Protein AF-0000000074180218 (afdb_homodimer)

Sequence (134 aa):
LRHEFSVDVTCEGCSNAVSRVPNKPGGVEFDIDLPKKKVCINSEHSVDILLETLEKTGKAVSYFGPKLRHEFSVDVTCEGCSNAVSRVPNKPGGVEFDIDLPKKKVCINSEHSVDILLETLEKTGKAVSYFGPK

pLDDT: mean 90.86, std 8.22, range [62.62, 97.75]

Solvent-accessible surface area (backbone atoms only — not comparable to full-atom values): 7399 Å² total; per-residue (Å²): 88,42,38,36,28,41,35,78,31,81,45,69,66,45,48,50,11,61,68,45,31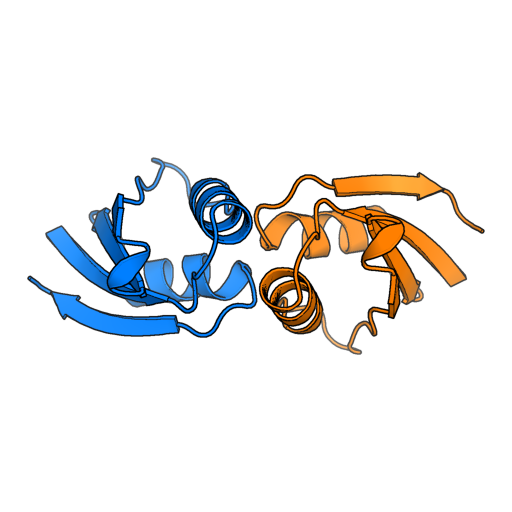,71,63,63,94,88,65,73,61,70,48,72,39,55,96,73,22,32,38,36,32,66,43,87,66,55,67,68,59,52,50,54,42,54,36,30,30,20,39,61,68,44,76,76,47,78,102,88,44,37,39,28,41,36,78,31,80,45,70,66,46,47,51,10,62,68,44,30,70,60,62,94,88,65,72,59,69,48,72,38,56,95,73,20,32,37,36,32,66,45,88,67,54,69,67,58,53,50,52,45,54,38,30,30,19,38,61,69,47,77,76,47,80,102

Secondary structure (DSSP, 8-state):
-EEEEEE---SHHHHHHHHHS---TT---EEEETTTTEEEEE-SS-HHHHHHHHHTTTS-EEEEEE-/-EEEEEE---SHHHHHHHHHS---TT---EEEETTTTEEEEE-SS-HHHHHHHHHTTTS-EEEEEE-

Structure (mmCIF, N/CA/C/O backbone):
data_AF-0000000074180218-model_v1
#
loop_
_entity.id
_entity.type
_entity.pdbx_description
1 polymer 'Copper transport protein ATOX1'
#
loop_
_atom_site.group_PDB
_atom_site.id
_atom_site.type_symbol
_atom_site.label_atom_id
_atom_site.label_alt_id
_atom_site.label_comp_id
_atom_site.label_asym_id
_atom_site.label_entity_id
_atom_site.label_seq_id
_atom_site.pdbx_PDB_ins_code
_atom_site.Cartn_x
_atom_site.Cartn_y
_atom_site.Cartn_z
_atom_site.occupancy
_atom_site.B_iso_or_equiv
_atom_site.auth_seq_id
_atom_site.auth_comp_id
_atom_site.auth_asym_id
_atom_site.auth_atom_id
_atom_site.pdbx_PDB_model_num
ATOM 1 N N . LEU A 1 1 ? -6.086 -22.156 -5.18 1 87.62 1 LEU A N 1
ATOM 2 C CA . LEU A 1 1 ? -5.617 -21.828 -6.523 1 87.62 1 LEU A CA 1
ATOM 3 C C . LEU A 1 1 ? -4.457 -20.844 -6.473 1 87.62 1 LEU A C 1
ATOM 5 O O . LEU A 1 1 ? -4.477 -19.891 -5.68 1 87.62 1 LEU A O 1
ATOM 9 N N . ARG A 1 2 ? -3.523 -21.141 -7.305 1 92.56 2 ARG A N 1
ATOM 10 C CA . ARG A 1 2 ? -2.318 -20.328 -7.328 1 92.56 2 ARG A CA 1
ATOM 11 C C . ARG A 1 2 ? -2.438 -19.203 -8.359 1 92.56 2 ARG A C 1
ATOM 13 O O . ARG A 1 2 ? -2.787 -19.453 -9.516 1 92.56 2 ARG A O 1
ATOM 20 N N . HIS A 1 3 ? -2.176 -18 -7.934 1 95.19 3 HIS A N 1
ATOM 21 C CA . HIS A 1 3 ? -2.193 -16.812 -8.781 1 95.19 3 HIS A CA 1
ATOM 22 C C . HIS A 1 3 ? -0.845 -16.094 -8.758 1 95.19 3 HIS A C 1
ATOM 24 O O . HIS A 1 3 ? -0.192 -16.031 -7.715 1 95.19 3 HIS A O 1
ATOM 30 N N . GLU A 1 4 ? -0.479 -15.594 -9.953 1 96.69 4 GLU A N 1
ATOM 31 C CA . GLU A 1 4 ? 0.766 -14.836 -10.031 1 96.69 4 GLU A CA 1
ATOM 32 C C . GLU A 1 4 ? 0.52 -13.422 -10.547 1 96.69 4 GLU A C 1
ATOM 34 O O . GLU A 1 4 ? -0.254 -13.227 -11.492 1 96.69 4 GLU A O 1
ATOM 39 N N . PHE A 1 5 ? 1.223 -12.523 -9.883 1 97.69 5 PHE A N 1
ATOM 40 C CA . PHE A 1 5 ? 1.109 -11.109 -10.234 1 97.69 5 PHE A CA 1
ATOM 41 C C . PHE A 1 5 ? 2.488 -10.492 -10.438 1 97.69 5 PHE A C 1
ATOM 43 O O . PHE A 1 5 ? 3.447 -10.867 -9.758 1 97.69 5 PHE A O 1
ATOM 50 N N . SER A 1 6 ? 2.566 -9.555 -11.383 1 97.75 6 SER A N 1
ATOM 51 C CA . SER A 1 6 ? 3.676 -8.609 -11.422 1 97.75 6 SER A CA 1
ATOM 52 C C . SER A 1 6 ? 3.426 -7.426 -10.492 1 97.75 6 SER A C 1
ATOM 54 O O . SER A 1 6 ? 2.369 -6.797 -10.555 1 97.75 6 SER A O 1
ATOM 56 N N . VAL A 1 7 ? 4.316 -7.199 -9.57 1 96.25 7 VAL A N 1
ATOM 57 C CA . VAL A 1 7 ? 4.273 -6.059 -8.664 1 96.25 7 VAL A CA 1
ATOM 58 C C . VAL A 1 7 ? 5.629 -5.359 -8.641 1 96.25 7 VAL A C 1
ATOM 60 O O . VAL A 1 7 ? 6.672 -6.012 -8.602 1 96.25 7 VAL A O 1
ATOM 63 N N . ASP A 1 8 ? 5.641 -3.998 -8.758 1 94.38 8 ASP A N 1
ATOM 64 C CA . ASP A 1 8 ? 6.891 -3.246 -8.781 1 94.38 8 ASP A CA 1
ATOM 65 C C . ASP A 1 8 ? 7.512 -3.17 -7.387 1 94.38 8 ASP A C 1
ATOM 67 O O . ASP A 1 8 ? 7.578 -2.096 -6.789 1 94.38 8 ASP A O 1
ATOM 71 N N . VAL A 1 9 ? 7.988 -4.32 -7.008 1 93.62 9 VAL A N 1
ATOM 72 C CA . VAL A 1 9 ? 8.711 -4.453 -5.75 1 93.62 9 VAL A CA 1
ATOM 73 C C . VAL A 1 9 ? 10.195 -4.676 -6.027 1 93.62 9 VAL A C 1
ATOM 75 O O . VAL A 1 9 ? 10.57 -5.582 -6.777 1 93.62 9 VAL A O 1
ATOM 78 N N . THR A 1 10 ? 10.977 -3.713 -5.602 1 90.81 10 THR A N 1
ATOM 79 C CA . THR A 1 10 ? 12.391 -3.836 -5.934 1 90.81 10 THR A CA 1
ATOM 80 C C . THR A 1 10 ? 13.25 -3.787 -4.676 1 90.81 10 THR A C 1
ATOM 82 O O . THR A 1 10 ? 14.469 -3.916 -4.746 1 90.81 10 THR A O 1
ATOM 85 N N . CYS A 1 11 ? 12.734 -3.652 -3.582 1 92.5 11 CYS A N 1
ATOM 86 C CA . CYS A 1 11 ? 13.492 -3.623 -2.338 1 92.5 11 CYS A CA 1
ATOM 87 C C . CYS A 1 11 ? 12.727 -4.312 -1.214 1 92.5 11 CYS A C 1
ATOM 89 O O . CYS A 1 11 ? 11.547 -4.629 -1.364 1 92.5 11 CYS A O 1
ATOM 91 N N . GLU A 1 12 ? 13.492 -4.535 -0.13 1 91.56 12 GLU A N 1
ATOM 92 C CA . GLU A 1 12 ? 12.898 -5.258 0.993 1 91.56 12 GLU A CA 1
ATOM 93 C C . GLU A 1 12 ? 11.781 -4.453 1.644 1 91.5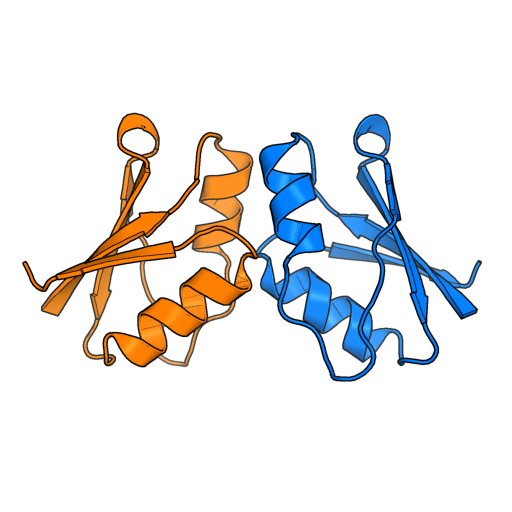6 12 GLU A C 1
ATOM 95 O O . GLU A 1 12 ? 10.797 -5.02 2.121 1 91.56 12 GLU A O 1
ATOM 100 N N . GLY A 1 13 ? 11.945 -3.201 1.606 1 91.12 13 GLY A N 1
ATOM 101 C CA . GLY A 1 13 ? 10.891 -2.355 2.145 1 91.12 13 GLY A CA 1
ATOM 102 C C . GLY A 1 13 ? 9.57 -2.521 1.423 1 91.12 13 GLY A C 1
ATOM 103 O O . GLY A 1 13 ? 8.523 -2.662 2.061 1 91.12 13 GLY A O 1
ATOM 104 N N . CYS A 1 14 ? 9.648 -2.51 0.213 1 92.75 14 CYS A N 1
ATOM 105 C CA . CYS A 1 14 ? 8.453 -2.691 -0.6 1 92.75 14 CYS A CA 1
ATOM 106 C C . CYS A 1 14 ? 7.871 -4.086 -0.406 1 92.75 14 CYS A C 1
ATOM 108 O O . CYS A 1 14 ? 6.652 -4.25 -0.338 1 92.75 14 CYS A O 1
ATOM 110 N N . SER A 1 15 ? 8.766 -5.086 -0.354 1 93.25 15 SER A N 1
ATOM 111 C CA . SER A 1 15 ? 8.297 -6.449 -0.145 1 93.25 15 SER A CA 1
ATOM 112 C C . SER A 1 15 ? 7.578 -6.59 1.194 1 93.25 15 SER A C 1
ATOM 114 O O . SER A 1 15 ? 6.523 -7.223 1.278 1 93.25 15 SER A O 1
ATOM 116 N N . ASN A 1 16 ? 8.117 -6.027 2.219 1 93 16 ASN A N 1
ATOM 117 C CA . ASN A 1 16 ? 7.477 -6.047 3.531 1 93 16 ASN A CA 1
ATOM 118 C C . ASN A 1 16 ? 6.121 -5.344 3.508 1 93 16 ASN A C 1
ATOM 120 O O . ASN A 1 16 ? 5.164 -5.812 4.133 1 93 16 ASN A O 1
ATOM 124 N N . ALA A 1 17 ? 6.082 -4.285 2.785 1 92.69 17 ALA A N 1
ATOM 125 C CA . ALA A 1 17 ? 4.82 -3.562 2.656 1 92.69 17 ALA A CA 1
ATOM 126 C C . ALA A 1 17 ? 3.738 -4.453 2.049 1 92.69 17 ALA A C 1
ATOM 128 O O . ALA A 1 17 ? 2.627 -4.539 2.578 1 92.69 17 ALA A O 1
ATOM 129 N N . VAL A 1 18 ? 4.066 -5.129 1.012 1 93.69 18 VAL A N 1
ATOM 130 C CA . VAL A 1 18 ? 3.115 -6.02 0.354 1 93.69 18 VAL A CA 1
ATOM 131 C C . VAL A 1 18 ? 2.643 -7.086 1.339 1 93.69 18 VAL A C 1
ATOM 133 O O . VAL A 1 18 ? 1.447 -7.375 1.425 1 93.69 18 VAL A O 1
ATOM 136 N N . SER A 1 19 ? 3.508 -7.602 2.107 1 93.12 19 SER A N 1
ATOM 137 C CA . SER A 1 19 ? 3.172 -8.68 3.039 1 93.12 19 SER A CA 1
ATOM 138 C C . SER A 1 19 ? 2.27 -8.172 4.16 1 93.12 19 SER A C 1
ATOM 140 O O . SER A 1 19 ? 1.645 -8.969 4.863 1 93.12 19 SER A O 1
ATOM 142 N N . ARG A 1 20 ? 2.158 -6.914 4.277 1 92.38 20 ARG A N 1
ATOM 143 C CA . ARG A 1 20 ? 1.412 -6.344 5.398 1 92.38 20 ARG A CA 1
ATOM 144 C C . ARG A 1 20 ? 0.131 -5.672 4.914 1 92.38 20 ARG A C 1
ATOM 146 O O . ARG A 1 20 ? -0.65 -5.164 5.723 1 92.38 20 ARG A O 1
ATOM 153 N N . VAL A 1 21 ? -0.055 -5.641 3.648 1 91.81 21 VAL A N 1
ATOM 154 C CA . VAL A 1 21 ? -1.285 -5.031 3.158 1 91.81 21 VAL A CA 1
ATOM 155 C C . VAL A 1 21 ? -2.49 -5.664 3.85 1 91.81 21 VAL A C 1
ATOM 157 O O . VAL A 1 21 ? -2.566 -6.887 3.979 1 91.81 21 VAL A O 1
ATOM 160 N N . PRO A 1 22 ? -3.383 -4.73 4.34 1 84.69 22 PRO A N 1
ATOM 161 C CA . PRO A 1 22 ? -4.586 -5.285 4.965 1 84.69 22 PRO A CA 1
ATOM 162 C C . PRO A 1 22 ? -5.398 -6.152 4.008 1 84.69 22 PRO A C 1
ATOM 164 O O . PRO A 1 22 ? -5.672 -5.746 2.875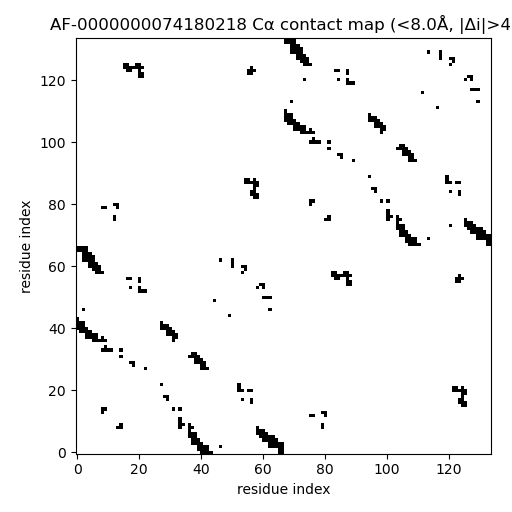 1 84.69 22 PRO A O 1
ATOM 167 N N . ASN A 1 23 ? -5.504 -7.191 4.312 1 73.69 23 ASN A N 1
ATOM 168 C CA . ASN A 1 23 ? -6.273 -8.102 3.473 1 73.69 23 ASN A CA 1
ATOM 169 C C . ASN A 1 23 ? -7.438 -8.719 4.238 1 73.69 23 ASN A C 1
ATOM 171 O O . ASN A 1 23 ? -7.609 -8.461 5.43 1 73.69 23 ASN A O 1
ATOM 175 N N . LYS A 1 24 ? -8.367 -9.3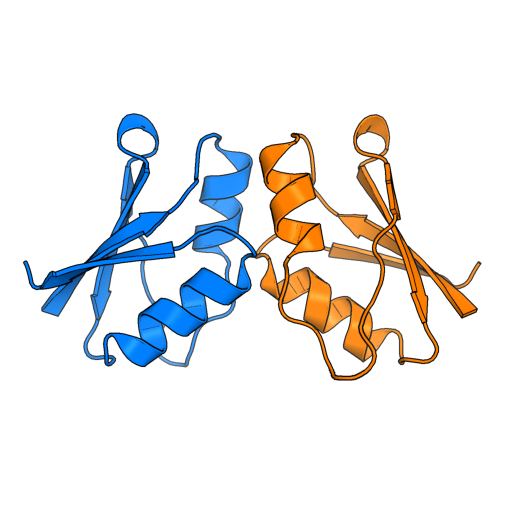12 3.416 1 66.31 24 LYS A N 1
ATOM 176 C CA . LYS A 1 24 ? -9.641 -9.852 3.885 1 66.31 24 LYS A CA 1
ATOM 177 C C . LYS A 1 24 ? -9.414 -10.984 4.883 1 66.31 24 LYS A C 1
ATOM 179 O O . LYS A 1 24 ? -8.312 -11.531 4.98 1 66.31 24 LYS A O 1
ATOM 184 N N . PRO A 1 25 ? -10.656 -11.109 5.488 1 62.97 25 PRO A N 1
ATOM 185 C CA . PRO A 1 25 ? -10.641 -12.234 6.43 1 62.97 25 PRO A CA 1
ATOM 186 C C . PRO A 1 25 ? -10.188 -13.539 5.785 1 62.97 25 PRO A C 1
ATOM 188 O O . PRO A 1 25 ? -10.609 -13.867 4.672 1 62.97 25 PRO A O 1
ATOM 191 N N . GLY A 1 26 ? -9.375 -14.398 6.539 1 65 26 GLY A N 1
ATOM 192 C CA . GLY A 1 26 ? -8.781 -15.664 6.152 1 65 26 GLY A CA 1
ATOM 193 C C . GLY A 1 26 ? -7.32 -15.555 5.766 1 65 26 GLY A C 1
ATOM 194 O O . GLY A 1 26 ? -6.613 -16.562 5.684 1 65 26 GLY A O 1
ATOM 195 N N . GLY A 1 27 ? -6.887 -14.328 5.543 1 72.19 27 GLY A N 1
ATOM 196 C CA . GLY A 1 27 ? -5.469 -14.062 5.348 1 72.19 27 GLY A CA 1
ATOM 197 C C . GLY A 1 27 ? -4.961 -14.5 3.986 1 72.19 27 GLY A C 1
ATOM 198 O O . GLY A 1 27 ? -5.586 -15.328 3.322 1 72.19 27 GLY A O 1
ATOM 199 N N . VAL A 1 28 ? -4.215 -13.766 3.383 1 84.06 28 VAL A N 1
ATOM 200 C CA . VAL A 1 28 ? -3.531 -14.094 2.137 1 84.06 28 VAL A CA 1
ATOM 201 C C . VAL A 1 28 ? -2.02 -14.078 2.354 1 84.06 28 VAL A C 1
ATOM 203 O O . VAL A 1 28 ? -1.485 -13.148 2.963 1 84.06 28 VAL A O 1
ATOM 206 N N . GLU A 1 29 ? -1.447 -15.266 2.096 1 90.38 29 GLU A N 1
ATOM 207 C CA . GLU A 1 29 ? 0.011 -15.32 2.117 1 90.38 29 GLU A CA 1
ATOM 208 C C . GLU A 1 29 ? 0.598 -14.883 0.776 1 90.38 29 GLU A C 1
ATOM 210 O O . GLU A 1 29 ? 0.111 -15.289 -0.281 1 90.38 29 GLU A O 1
ATOM 215 N N . PHE A 1 30 ? 1.542 -14.039 0.913 1 94.81 30 PHE A N 1
ATOM 216 C CA . PHE A 1 30 ? 2.23 -13.547 -0.275 1 94.81 30 PHE A CA 1
ATOM 217 C C . PHE A 1 30 ? 3.621 -14.164 -0.389 1 94.81 30 PHE A C 1
ATOM 219 O O . PHE A 1 30 ? 4.43 -14.062 0.535 1 94.81 30 PHE A O 1
ATOM 226 N N . ASP A 1 31 ? 3.895 -14.867 -1.424 1 96 31 ASP A N 1
ATOM 227 C CA . ASP A 1 31 ? 5.238 -15.32 -1.774 1 96 31 ASP A CA 1
ATOM 228 C C . ASP A 1 31 ? 5.883 -14.383 -2.795 1 96 31 ASP A C 1
ATOM 230 O O . ASP A 1 31 ? 5.461 -14.336 -3.953 1 96 31 ASP A O 1
ATOM 234 N N . ILE A 1 32 ? 6.906 -13.719 -2.367 1 96.81 32 ILE A N 1
ATOM 235 C CA . ILE A 1 32 ? 7.426 -12.625 -3.18 1 96.81 32 ILE A CA 1
ATOM 236 C C . ILE A 1 32 ? 8.789 -13.008 -3.748 1 96.81 32 ILE A C 1
ATOM 238 O O . ILE A 1 32 ? 9.672 -13.469 -3.016 1 96.81 32 ILE A O 1
ATOM 242 N N . ASP A 1 33 ? 8.977 -12.852 -5.012 1 96.75 33 ASP A N 1
ATOM 243 C CA . ASP A 1 33 ? 10.25 -12.953 -5.719 1 96.75 33 ASP A CA 1
ATOM 244 C C . ASP A 1 33 ? 10.75 -11.578 -6.148 1 96.75 33 ASP A C 1
ATOM 246 O O . ASP A 1 33 ? 10.375 -11.078 -7.211 1 96.75 33 ASP A O 1
ATOM 250 N N . LEU A 1 34 ? 11.586 -11 -5.328 1 95.75 34 LEU A N 1
ATOM 251 C CA . LEU A 1 34 ? 12.016 -9.617 -5.516 1 95.75 34 LEU A CA 1
ATOM 252 C C . LEU A 1 34 ? 12.734 -9.453 -6.852 1 95.75 34 LEU A C 1
ATOM 254 O O . LEU A 1 34 ? 12.391 -8.57 -7.641 1 95.75 34 LEU A O 1
ATOM 258 N N . PRO A 1 35 ? 13.711 -10.375 -7.23 1 95.69 35 PRO A N 1
ATOM 259 C CA . PRO A 1 35 ? 14.422 -10.211 -8.5 1 95.69 35 PRO A CA 1
ATOM 260 C C . PRO A 1 35 ? 13.492 -10.258 -9.711 1 95.69 35 PRO A C 1
ATOM 262 O O . PRO A 1 35 ? 13.734 -9.578 -10.711 1 95.69 35 PRO A O 1
ATOM 265 N N . LYS A 1 36 ? 12.414 -10.969 -9.594 1 96.19 36 LYS A N 1
ATOM 266 C CA . LYS A 1 36 ? 11.5 -11.141 -10.719 1 96.19 36 LYS A CA 1
ATOM 267 C C . LYS A 1 36 ? 10.305 -10.203 -10.617 1 96.19 36 LYS A C 1
ATOM 269 O O . LYS A 1 36 ? 9.453 -10.172 -11.5 1 96.19 36 LYS A O 1
ATOM 274 N N . LYS A 1 37 ? 10.211 -9.5 -9.539 1 96.56 37 LYS A N 1
ATOM 275 C CA . LYS A 1 37 ? 9.094 -8.602 -9.266 1 96.56 37 LYS A CA 1
ATOM 276 C C . LYS A 1 37 ? 7.758 -9.336 -9.336 1 96.56 37 LYS A C 1
ATOM 278 O O . LYS A 1 37 ? 6.809 -8.852 -9.953 1 96.56 37 LYS A O 1
ATOM 283 N N . LYS A 1 38 ? 7.801 -10.523 -8.727 1 96.62 38 LYS A N 1
ATOM 284 C CA . LYS A 1 38 ? 6.633 -11.398 -8.766 1 96.62 38 LYS A CA 1
ATOM 285 C C . LYS A 1 38 ? 6.094 -11.664 -7.367 1 96.62 38 LYS A C 1
ATOM 287 O O . LYS A 1 38 ? 6.867 -11.883 -6.43 1 96.62 38 LYS A O 1
ATOM 292 N N . VAL A 1 39 ? 4.727 -11.695 -7.305 1 96.69 39 VAL A N 1
ATOM 293 C CA . VAL A 1 39 ? 4.023 -12.109 -6.094 1 96.69 39 VAL A CA 1
ATOM 294 C C . VAL A 1 39 ? 3.1 -13.289 -6.406 1 96.69 39 VAL A C 1
ATOM 296 O O . VAL A 1 39 ? 2.26 -13.203 -7.305 1 96.69 39 VAL A O 1
ATOM 299 N N . CYS A 1 40 ? 3.289 -14.367 -5.707 1 96.38 40 CYS A N 1
ATOM 300 C CA . CYS A 1 40 ? 2.432 -15.539 -5.82 1 96.38 40 CYS A CA 1
ATOM 301 C C . CYS A 1 40 ? 1.492 -15.648 -4.625 1 96.38 40 CYS A C 1
ATOM 303 O O . CYS A 1 40 ? 1.914 -15.477 -3.482 1 96.38 40 CYS A O 1
ATOM 305 N N . ILE A 1 41 ? 0.232 -15.945 -4.988 1 94.62 41 ILE A N 1
ATOM 306 C CA . ILE A 1 41 ? -0.78 -16.047 -3.941 1 94.62 41 ILE A CA 1
ATOM 307 C C . ILE A 1 41 ? -1.562 -17.344 -4.109 1 94.62 41 ILE A C 1
ATOM 309 O O . ILE A 1 41 ? -2.066 -17.641 -5.195 1 94.62 41 ILE A O 1
ATOM 313 N N . ASN A 1 42 ? -1.54 -18.125 -3.053 1 93.25 42 ASN A N 1
ATOM 314 C CA . ASN A 1 42 ? -2.477 -19.234 -2.965 1 93.25 42 ASN A CA 1
ATOM 315 C C . ASN A 1 42 ? -3.756 -18.844 -2.232 1 93.25 42 ASN A C 1
ATOM 317 O O . ASN A 1 42 ? -3.725 -18.547 -1.035 1 93.25 42 ASN A O 1
ATOM 321 N N . SER A 1 43 ? -4.895 -18.734 -3.016 1 90.81 43 SER A N 1
ATOM 322 C CA . SER A 1 43 ? -6.117 -18.188 -2.441 1 90.81 43 SER A CA 1
ATOM 323 C C . SER A 1 43 ? -7.348 -18.641 -3.227 1 90.81 43 SER A C 1
ATOM 325 O O . SER A 1 43 ? -7.27 -18.859 -4.438 1 90.81 43 SER A O 1
ATOM 327 N N . GLU A 1 44 ? -8.445 -18.781 -2.504 1 89.94 44 GLU A N 1
ATOM 328 C CA . GLU A 1 44 ? -9.719 -19.078 -3.143 1 89.94 44 GLU A CA 1
ATOM 329 C C . GLU A 1 44 ? -10.445 -17.797 -3.559 1 89.94 44 GLU A C 1
ATOM 331 O O . GLU A 1 44 ? -11.492 -17.859 -4.203 1 89.94 44 GLU A O 1
ATOM 336 N N . HIS A 1 45 ? -9.867 -16.703 -3.178 1 91.31 45 HIS A N 1
ATOM 337 C CA . HIS A 1 45 ? -10.469 -15.438 -3.576 1 91.31 45 HIS A CA 1
ATOM 338 C C . HIS A 1 45 ? -10.391 -15.234 -5.086 1 91.31 45 HIS A C 1
ATOM 340 O O . HIS A 1 45 ? -9.508 -15.789 -5.742 1 91.31 45 HIS A O 1
ATOM 346 N N . SER A 1 46 ? -11.281 -14.414 -5.582 1 91.94 46 SER A N 1
ATOM 347 C CA . SER A 1 46 ? -11.227 -14.086 -7 1 91.94 46 SER A CA 1
ATOM 348 C C . SER A 1 46 ? -9.984 -13.266 -7.332 1 91.94 46 SER A C 1
ATOM 350 O O . SER A 1 46 ? -9.43 -12.594 -6.461 1 91.94 46 SER A O 1
ATOM 352 N N . VAL A 1 47 ? -9.609 -13.203 -8.523 1 93.62 47 VAL A N 1
ATOM 353 C CA . VAL A 1 47 ? -8.477 -12.43 -9.023 1 93.62 47 VAL A CA 1
ATOM 354 C C . VAL A 1 47 ? -8.719 -10.938 -8.766 1 93.62 47 VAL A C 1
ATOM 356 O O . VAL A 1 47 ? -7.797 -10.211 -8.406 1 93.62 47 VAL A O 1
ATOM 359 N N . ASP A 1 48 ? -10 -10.531 -8.945 1 93.94 48 ASP A N 1
ATOM 360 C CA . ASP A 1 48 ? -10.336 -9.125 -8.734 1 93.94 48 ASP A CA 1
ATOM 361 C C . ASP A 1 48 ? -10.031 -8.703 -7.297 1 93.94 48 ASP A C 1
ATOM 363 O O . ASP A 1 48 ? -9.484 -7.617 -7.07 1 93.94 48 ASP A O 1
ATOM 367 N N . ILE A 1 49 ? -10.367 -9.539 -6.371 1 92.88 49 ILE A N 1
ATOM 368 C CA . ILE A 1 49 ? -10.125 -9.234 -4.965 1 92.88 49 ILE A CA 1
ATOM 369 C C . ILE A 1 49 ? -8.617 -9.172 -4.703 1 92.88 49 ILE A C 1
ATOM 371 O O . ILE A 1 49 ? -8.141 -8.281 -3.988 1 92.88 49 ILE A O 1
ATOM 375 N N . LEU A 1 50 ? -7.863 -10.055 -5.305 1 94.12 50 LEU A N 1
ATOM 376 C CA . LEU A 1 50 ? -6.422 -10.094 -5.094 1 94.12 50 LEU A CA 1
ATOM 377 C C . LEU A 1 50 ? -5.75 -8.875 -5.723 1 94.12 50 LEU A C 1
ATOM 379 O O . LEU A 1 50 ? -4.836 -8.289 -5.137 1 94.12 50 LEU A O 1
ATOM 383 N N . LEU A 1 51 ? -6.254 -8.477 -6.914 1 94.88 51 LEU A N 1
ATOM 384 C CA . LEU A 1 51 ? -5.73 -7.281 -7.566 1 94.88 51 LEU A CA 1
ATOM 385 C C . LEU A 1 51 ? -6.004 -6.043 -6.723 1 94.88 51 LEU A C 1
ATOM 387 O O . LEU A 1 51 ? -5.109 -5.219 -6.516 1 94.88 51 LEU A O 1
ATOM 391 N N . GLU A 1 52 ? -7.188 -5.965 -6.23 1 92.44 52 GLU A N 1
ATOM 392 C CA . GLU A 1 52 ? -7.543 -4.824 -5.395 1 92.44 52 GLU A CA 1
ATOM 393 C C . GLU A 1 52 ? -6.664 -4.754 -4.152 1 92.44 52 GLU A C 1
ATOM 395 O O . GLU A 1 52 ? -6.223 -3.67 -3.756 1 92.44 52 GLU A O 1
ATOM 400 N N . THR A 1 53 ? -6.422 -5.918 -3.57 1 93.19 53 THR A N 1
ATOM 401 C CA . THR A 1 53 ? -5.59 -6.004 -2.375 1 93.19 53 THR A CA 1
ATOM 402 C C . THR A 1 53 ? -4.188 -5.477 -2.656 1 93.19 53 THR A C 1
ATOM 404 O O . THR A 1 53 ? -3.67 -4.641 -1.91 1 93.19 53 THR A O 1
ATOM 407 N N . LEU A 1 54 ? -3.645 -5.871 -3.756 1 94.88 54 LEU A N 1
ATOM 408 C CA . LEU A 1 54 ? -2.277 -5.484 -4.086 1 94.88 54 LEU A CA 1
ATOM 409 C C . LEU A 1 54 ? -2.215 -4.023 -4.516 1 94.8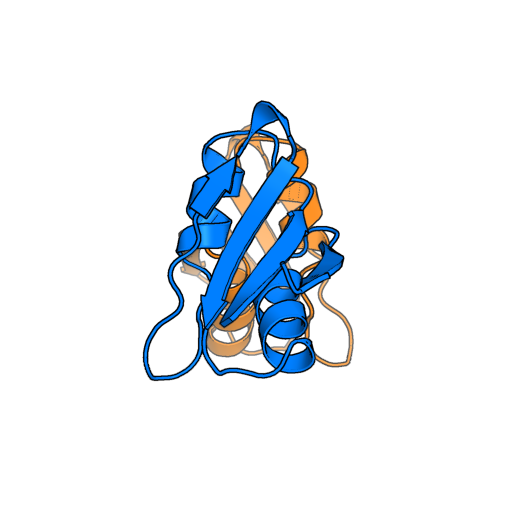8 54 LEU A C 1
ATOM 411 O O . LEU A 1 54 ? -1.232 -3.33 -4.238 1 94.88 54 LEU A O 1
ATOM 415 N N . GLU A 1 55 ? -3.268 -3.574 -5.121 1 93.94 55 GLU A N 1
ATOM 416 C CA . GLU A 1 55 ? -3.287 -2.193 -5.594 1 93.94 55 GLU A CA 1
ATOM 417 C C . GLU A 1 55 ? -3.346 -1.211 -4.426 1 93.94 55 GLU A C 1
ATOM 419 O O . GLU A 1 55 ? -2.951 -0.05 -4.566 1 93.94 55 GLU A O 1
ATOM 424 N N . LYS A 1 56 ? -3.816 -1.691 -3.297 1 92.25 56 LYS A N 1
ATOM 425 C CA . LYS A 1 56 ? -3.834 -0.835 -2.115 1 92.25 56 LYS A CA 1
ATOM 426 C C . LYS A 1 56 ? -2.432 -0.335 -1.778 1 92.25 56 LYS A C 1
ATOM 428 O O . LYS A 1 56 ? -2.27 0.773 -1.263 1 92.25 56 LYS A O 1
ATOM 433 N N . THR A 1 57 ? -1.423 -1.056 -2.15 1 93 57 THR A N 1
ATOM 434 C CA . THR A 1 57 ? -0.051 -0.7 -1.807 1 93 57 THR A CA 1
ATOM 435 C C . THR A 1 57 ? 0.394 0.543 -2.572 1 93 57 THR A C 1
ATOM 437 O O . THR A 1 57 ? 1.414 1.15 -2.242 1 93 57 THR A O 1
ATOM 440 N N . GLY A 1 58 ? -0.35 0.886 -3.611 1 93.56 58 GLY A N 1
ATOM 441 C CA . GLY A 1 58 ? 0.049 2.008 -4.445 1 93.56 58 GLY A CA 1
ATOM 442 C C . GLY A 1 58 ? 1.027 1.621 -5.539 1 93.56 58 GLY A C 1
ATOM 443 O O . GLY A 1 58 ? 1.414 2.457 -6.359 1 93.56 58 GLY A O 1
ATOM 444 N N . LYS A 1 59 ? 1.406 0.376 -5.594 1 94.31 59 LYS A N 1
ATOM 445 C CA . LYS A 1 59 ? 2.324 -0.102 -6.625 1 94.31 59 LYS A CA 1
ATOM 446 C C . LYS A 1 59 ? 1.564 -0.575 -7.859 1 94.31 59 LYS A C 1
ATOM 448 O O . LYS A 1 59 ? 0.397 -0.96 -7.77 1 94.31 59 LYS A O 1
ATOM 453 N N . ALA A 1 60 ? 2.285 -0.488 -8.992 1 94.38 60 ALA A N 1
ATOM 454 C CA . ALA A 1 60 ? 1.7 -1.066 -10.195 1 94.38 60 ALA A CA 1
ATOM 455 C C . ALA A 1 60 ? 1.569 -2.582 -10.07 1 94.38 60 ALA A C 1
ATOM 457 O O . ALA A 1 60 ? 2.498 -3.256 -9.617 1 94.38 60 ALA A O 1
ATOM 458 N N . VAL A 1 61 ? 0.375 -3.025 -10.469 1 96.62 61 VAL A N 1
ATOM 459 C CA . VAL A 1 61 ? 0.094 -4.453 -10.359 1 96.62 61 VAL A CA 1
ATOM 460 C C . VAL A 1 61 ? -0.515 -4.961 -11.664 1 96.62 61 VAL A C 1
ATOM 462 O O . VAL A 1 61 ? -1.345 -4.285 -12.273 1 96.62 61 VAL A O 1
ATOM 465 N N . SER A 1 62 ? -0.057 -6.078 -12.094 1 97.12 62 SER A N 1
ATOM 466 C CA . SER A 1 62 ? -0.702 -6.781 -13.195 1 97.12 62 SER A CA 1
ATOM 467 C C . SER A 1 62 ? -0.785 -8.281 -12.922 1 97.12 62 SER A C 1
ATOM 469 O O . SER A 1 62 ? 0.011 -8.82 -12.156 1 97.12 62 SER A O 1
ATOM 471 N N . TYR A 1 63 ? -1.822 -8.922 -13.516 1 97.5 63 TYR A N 1
ATOM 472 C CA . TYR A 1 63 ? -2.086 -10.336 -13.297 1 97.5 63 TYR A CA 1
ATOM 473 C C . TYR A 1 63 ? -1.504 -11.18 -14.422 1 97.5 63 TYR A C 1
ATOM 475 O O . TYR A 1 63 ? -1.775 -10.93 -15.594 1 97.5 63 TYR A O 1
ATOM 483 N N . PHE A 1 64 ? -0.606 -12.109 -14.078 1 95 64 PHE A N 1
ATOM 484 C CA . PHE A 1 64 ? -0.019 -13.008 -15.07 1 95 64 PHE A CA 1
ATOM 485 C C . PHE A 1 64 ? -1.002 -14.102 -15.453 1 95 64 PHE A C 1
ATOM 487 O O . PHE A 1 64 ? -0.97 -14.602 -16.578 1 95 64 PHE A O 1
ATOM 494 N N . GLY A 1 65 ? -2 -14.438 -14.617 1 83.25 65 GLY A N 1
ATOM 495 C CA . GLY A 1 65 ? -2.9 -15.562 -14.852 1 83.25 65 GLY A CA 1
ATOM 496 C C . GLY A 1 65 ? -2.73 -16.688 -13.844 1 83.25 65 GLY A C 1
ATOM 497 O O . GLY A 1 65 ? -1.86 -16.609 -12.969 1 83.25 65 GLY A O 1
ATOM 498 N N . PRO A 1 66 ? -3.791 -17.609 -13.859 1 75.69 66 PRO A N 1
ATOM 499 C CA . PRO A 1 66 ? -3.703 -18.766 -12.969 1 75.69 66 PRO A CA 1
ATOM 500 C C . PRO A 1 66 ? -2.549 -19.703 -13.336 1 75.69 66 PRO A C 1
ATOM 502 O O . PRO A 1 66 ? -2.156 -19.781 -14.5 1 75.69 66 PRO A O 1
ATOM 505 N N . LYS A 1 67 ? -1.822 -20.047 -12.375 1 68.38 67 LYS A N 1
ATOM 506 C CA . LYS A 1 67 ? -0.875 -21.125 -12.664 1 68.38 67 LYS A CA 1
ATOM 507 C C . LYS A 1 67 ? -1.374 -22.453 -12.117 1 68.38 67 LYS A C 1
ATOM 509 O O . LYS A 1 67 ? -2.104 -22.484 -11.125 1 68.38 67 LYS A O 1
ATOM 514 N N . LEU B 1 1 ? -6.23 21.719 6.773 1 87.25 1 LEU B N 1
ATOM 515 C CA . LEU B 1 1 ? -5.414 21.453 7.949 1 87.25 1 LEU B CA 1
ATOM 516 C C . LEU B 1 1 ? -4.234 20.547 7.602 1 87.25 1 LEU B C 1
ATOM 518 O O . LEU B 1 1 ? -4.387 19.594 6.828 1 87.25 1 LEU B O 1
ATOM 522 N N . ARG B 1 2 ? -3.156 20.922 8.18 1 91.94 2 ARG B N 1
ATOM 523 C CA . ARG B 1 2 ? -1.927 20.188 7.891 1 91.94 2 ARG B CA 1
ATOM 524 C C . ARG B 1 2 ? -1.7 19.062 8.906 1 91.94 2 ARG B C 1
ATOM 526 O O . ARG B 1 2 ? -1.775 19.297 10.109 1 91.94 2 ARG B O 1
ATOM 533 N N . HIS B 1 3 ? -1.447 17.891 8.391 1 94.75 3 HIS B N 1
ATOM 534 C CA . HIS B 1 3 ? -1.157 16.703 9.188 1 94.75 3 HIS B CA 1
ATOM 535 C C . HIS B 1 3 ? 0.187 16.094 8.812 1 94.75 3 HIS B C 1
ATOM 537 O O . HIS B 1 3 ? 0.546 16.062 7.629 1 94.75 3 HIS B O 1
ATOM 543 N N . GLU B 1 4 ? 0.884 15.633 9.875 1 96.38 4 GLU B N 1
ATOM 544 C CA . GLU B 1 4 ? 2.16 14.969 9.617 1 96.38 4 GLU B CA 1
ATOM 545 C C . GLU B 1 4 ? 2.168 13.547 10.172 1 96.38 4 GLU B C 1
ATOM 547 O O . GLU B 1 4 ? 1.685 13.305 11.281 1 96.38 4 GLU B O 1
ATOM 552 N N . PHE B 1 5 ? 2.754 12.703 9.336 1 97.5 5 PHE B N 1
ATOM 553 C CA . PHE B 1 5 ? 2.848 11.297 9.695 1 97.5 5 PHE B CA 1
ATOM 554 C C . PHE B 1 5 ? 4.273 10.781 9.523 1 97.5 5 PHE B C 1
ATOM 556 O O . PHE B 1 5 ? 4.988 11.219 8.617 1 97.5 5 PHE B O 1
ATOM 563 N N . SER B 1 6 ? 4.668 9.867 10.422 1 97.62 6 SER B N 1
ATOM 564 C CA . SER B 1 6 ? 5.82 9.016 10.156 1 97.62 6 SER B CA 1
ATOM 565 C C . SER B 1 6 ? 5.43 7.805 9.312 1 97.62 6 SER B C 1
ATOM 567 O O . SER B 1 6 ? 4.477 7.094 9.641 1 97.62 6 SE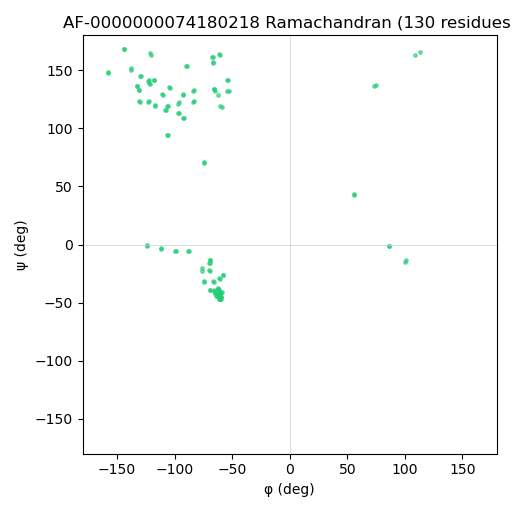R B O 1
ATOM 569 N N . VAL B 1 7 ? 6.066 7.617 8.195 1 96.19 7 VAL B N 1
ATOM 570 C CA . VAL B 1 7 ? 5.871 6.469 7.312 1 96.19 7 VAL B CA 1
ATOM 571 C C . VAL B 1 7 ? 7.227 5.871 6.938 1 96.19 7 VAL B C 1
ATOM 573 O O . VAL B 1 7 ? 8.172 6.605 6.629 1 96.19 7 VAL B O 1
ATOM 576 N N . ASP B 1 8 ? 7.379 4.535 7.031 1 94.56 8 ASP B N 1
ATOM 577 C CA . ASP B 1 8 ? 8.648 3.877 6.723 1 94.56 8 ASP B CA 1
ATOM 578 C C . ASP B 1 8 ? 8.891 3.834 5.215 1 94.56 8 ASP B C 1
ATOM 580 O O . ASP B 1 8 ? 8.891 2.76 4.613 1 94.56 8 ASP B O 1
ATOM 584 N N . VAL B 1 9 ? 9.156 5.016 4.719 1 93.62 9 VAL B N 1
ATOM 585 C CA . VAL B 1 9 ? 9.523 5.188 3.318 1 93.62 9 VAL B CA 1
ATOM 586 C C . VAL B 1 9 ? 11.008 5.516 3.209 1 93.62 9 VAL B C 1
ATOM 588 O O . VAL B 1 9 ? 11.484 6.465 3.834 1 93.62 9 VAL B O 1
ATOM 591 N N . THR B 1 10 ? 11.703 4.613 2.588 1 90.88 10 THR B N 1
ATOM 592 C CA . THR B 1 10 ? 13.148 4.832 2.553 1 90.88 10 THR B CA 1
ATOM 593 C C . THR B 1 10 ? 13.656 4.848 1.115 1 90.88 10 THR B C 1
ATOM 595 O O . THR B 1 10 ? 14.844 5.066 0.875 1 90.88 10 THR B O 1
ATOM 598 N N . CYS B 1 11 ? 12.891 4.676 0.2 1 92.62 11 CYS B N 1
ATOM 599 C CA . CYS B 1 11 ? 13.305 4.703 -1.196 1 92.62 11 CYS B CA 1
ATOM 600 C C . CYS B 1 11 ? 12.234 5.324 -2.078 1 92.62 11 CYS B C 1
ATOM 602 O O . CYS B 1 11 ? 11.109 5.543 -1.627 1 92.62 11 CYS B O 1
ATOM 604 N N . GLU B 1 12 ? 12.68 5.594 -3.316 1 91.75 12 GLU B N 1
ATOM 605 C CA . GLU B 1 12 ? 11.766 6.266 -4.238 1 91.75 12 GLU B CA 1
ATOM 606 C C . GLU B 1 12 ? 10.586 5.371 -4.598 1 91.75 12 GLU B C 1
ATOM 608 O O . GLU B 1 12 ? 9.469 5.855 -4.805 1 91.75 12 GLU B O 1
ATOM 613 N N . GLY B 1 13 ? 10.836 4.137 -4.617 1 91.19 13 GLY B N 1
ATOM 614 C CA . GLY B 1 13 ? 9.75 3.207 -4.883 1 91.19 13 GLY B CA 1
ATOM 615 C C . GLY B 1 13 ? 8.648 3.273 -3.842 1 91.19 13 GLY B C 1
ATOM 616 O O . GLY B 1 13 ? 7.465 3.33 -4.188 1 91.19 13 GLY B O 1
ATOM 617 N N . CYS B 1 14 ? 9.039 3.279 -2.699 1 92.81 14 CYS B N 1
ATOM 618 C CA . CYS B 1 14 ? 8.078 3.375 -1.604 1 92.81 14 CYS B CA 1
ATOM 619 C C . CYS B 1 14 ? 7.359 4.719 -1.627 1 92.81 14 CYS B C 1
ATOM 621 O O . CYS B 1 14 ? 6.152 4.785 -1.378 1 92.81 14 CYS B O 1
ATOM 623 N N . SER B 1 15 ? 8.133 5.789 -1.893 1 93.25 15 SER B N 1
ATOM 624 C CA . SER B 1 15 ? 7.516 7.109 -1.954 1 93.25 15 SER B CA 1
ATOM 625 C C . SER B 1 15 ? 6.473 7.188 -3.066 1 93.25 15 SER B C 1
ATOM 627 O O . SER B 1 15 ? 5.391 7.738 -2.869 1 93.25 15 SER B O 1
ATOM 629 N N . ASN B 1 16 ? 6.777 6.648 -4.195 1 93 16 ASN B N 1
ATOM 630 C CA . ASN B 1 16 ? 5.824 6.613 -5.301 1 93 16 ASN B CA 1
ATOM 631 C C . ASN B 1 16 ? 4.578 5.809 -4.941 1 93 16 ASN B C 1
ATOM 633 O O . ASN B 1 16 ? 3.463 6.199 -5.293 1 93 16 ASN B O 1
ATOM 637 N N . ALA B 1 17 ? 4.801 4.762 -4.246 1 92.56 17 ALA B N 1
ATOM 638 C CA . ALA B 1 17 ? 3.67 3.945 -3.807 1 92.56 17 ALA B CA 1
ATOM 639 C C . ALA B 1 17 ? 2.719 4.754 -2.93 1 92.56 17 ALA B C 1
ATOM 641 O O . ALA B 1 17 ? 1.506 4.754 -3.154 1 92.56 17 ALA B O 1
ATOM 642 N N . VAL B 1 18 ? 3.25 5.457 -1.996 1 93.62 18 VAL B N 1
ATOM 643 C CA . VAL B 1 18 ? 2.438 6.277 -1.105 1 93.62 18 VAL B CA 1
ATOM 644 C C . VAL B 1 18 ? 1.646 7.301 -1.921 1 93.62 18 VAL B C 1
ATOM 646 O O . VAL B 1 18 ? 0.45 7.492 -1.691 1 93.62 18 VAL B O 1
ATOM 649 N N . SER B 1 19 ? 2.24 7.871 -2.887 1 93.06 19 SER B N 1
ATOM 650 C CA . SER B 1 19 ? 1.595 8.906 -3.686 1 93.06 19 SER B CA 1
ATOM 651 C C . SER B 1 19 ? 0.472 8.328 -4.539 1 93.06 19 SER B C 1
ATOM 653 O O . SER B 1 19 ? -0.373 9.07 -5.051 1 93.06 19 SER B O 1
ATOM 655 N N . ARG B 1 20 ? 0.437 7.059 -4.641 1 92.38 20 ARG B N 1
ATOM 656 C CA . ARG B 1 20 ? -0.529 6.426 -5.535 1 92.38 20 ARG B CA 1
ATOM 657 C C . ARG B 1 20 ? -1.585 5.66 -4.746 1 92.38 20 ARG B C 1
ATOM 659 O O . ARG B 1 20 ? -2.506 5.086 -5.332 1 92.38 20 ARG B O 1
ATOM 666 N N . VAL B 1 21 ? -1.439 5.637 -3.479 1 91.75 21 VAL B N 1
ATOM 667 C CA . VAL B 1 21 ? -2.451 4.934 -2.695 1 91.75 21 VAL B CA 1
ATOM 668 C C . VAL B 1 21 ? -3.838 5.477 -3.037 1 91.75 21 VAL B C 1
ATOM 670 O O . VAL B 1 21 ? -4.031 6.691 -3.117 1 91.75 21 VAL B O 1
ATOM 673 N N . PRO B 1 22 ? -4.75 4.473 -3.281 1 84.75 22 PRO B N 1
ATOM 674 C CA . PRO B 1 22 ? -6.109 4.938 -3.564 1 84.75 22 PRO B CA 1
ATOM 675 C C . PRO B 1 22 ? -6.711 5.738 -2.41 1 84.75 22 PRO B C 1
ATOM 677 O O . PRO B 1 22 ? -6.637 5.312 -1.255 1 84.75 22 PRO B O 1
ATOM 680 N N . ASN B 1 23 ? -6.984 6.777 -2.67 1 73.62 23 ASN B N 1
ATOM 681 C CA . ASN B 1 23 ? -7.578 7.633 -1.646 1 73.62 23 ASN B CA 1
ATOM 682 C C . ASN B 1 23 ? -8.961 8.133 -2.062 1 73.62 23 ASN B C 1
ATOM 684 O O . ASN B 1 23 ? -9.414 7.852 -3.172 1 73.62 23 ASN B O 1
ATOM 688 N N . LYS B 1 24 ? -9.688 8.617 -1.021 1 66.31 24 LYS B N 1
ATOM 689 C CA . LYS B 1 24 ? -11.07 9.062 -1.146 1 66.31 24 LYS B CA 1
ATOM 690 C C . LYS B 1 24 ? -11.188 10.227 -2.131 1 66.31 24 LYS B C 1
ATOM 692 O O . LYS B 1 24 ? -10.18 10.859 -2.473 1 66.31 24 LYS B O 1
ATOM 697 N N . PRO B 1 25 ? -12.531 10.281 -2.438 1 62.62 25 PRO B N 1
ATOM 698 C CA . PRO B 1 25 ? -12.828 11.406 -3.33 1 62.62 25 PRO B CA 1
ATOM 699 C C . PRO B 1 25 ? -12.328 12.742 -2.789 1 62.62 25 PRO B C 1
ATOM 701 O O . PRO B 1 25 ? -12.477 13.031 -1.599 1 62.62 25 PRO B O 1
ATOM 704 N N . GLY B 1 26 ? -11.797 13.656 -3.711 1 64.62 26 GLY B N 1
ATOM 705 C CA . GLY B 1 26 ? -11.227 14.969 -3.465 1 64.62 26 GLY B CA 1
ATOM 706 C C . GLY B 1 26 ? -9.711 14.969 -3.482 1 64.62 26 GLY B C 1
ATOM 707 O O . GLY B 1 26 ? -9.086 16.031 -3.557 1 64.62 26 GLY B O 1
ATOM 708 N N . GLY B 1 27 ? -9.156 13.758 -3.438 1 71.75 27 GLY B N 1
ATOM 709 C CA . GLY B 1 27 ? -7.719 13.609 -3.629 1 71.75 27 GLY B CA 1
ATOM 710 C C . GLY B 1 27 ? -6.906 14.078 -2.439 1 71.75 27 GLY B C 1
ATOM 711 O O . GLY B 1 27 ? -7.402 14.844 -1.604 1 71.75 27 GLY B O 1
ATOM 712 N N . VAL B 1 28 ? -5.984 13.422 -2.051 1 83.69 28 VAL B N 1
ATOM 713 C CA . VAL B 1 28 ? -5.027 13.812 -1.018 1 83.69 28 VAL B CA 1
ATOM 714 C C . VAL B 1 28 ? -3.627 13.906 -1.617 1 83.69 28 VAL B C 1
ATOM 716 O O . VAL B 1 28 ? -3.199 13.016 -2.355 1 83.69 28 VAL B O 1
ATOM 719 N N . GLU B 1 29 ? -3.121 15.141 -1.507 1 90.19 29 GLU B N 1
ATOM 720 C CA . GLU B 1 29 ? -1.725 15.305 -1.901 1 90.19 29 GLU B CA 1
ATOM 721 C C . GLU B 1 29 ? -0.782 14.922 -0.763 1 90.19 29 GLU B C 1
ATOM 723 O O . GLU B 1 29 ? -1.002 15.312 0.38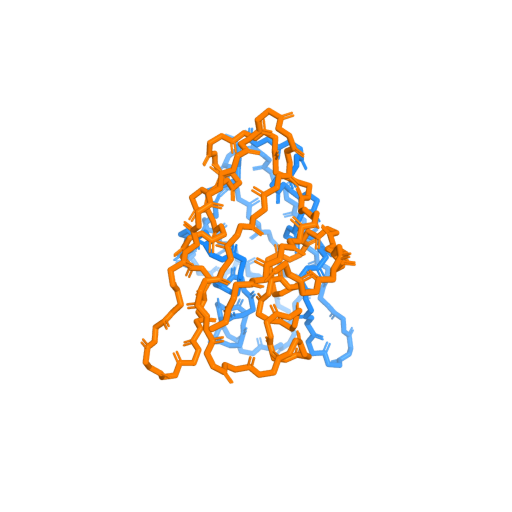7 1 90.19 29 GLU B O 1
ATOM 728 N N . PHE B 1 30 ? 0.165 14.156 -1.155 1 94.69 30 PHE B N 1
ATOM 729 C CA . PHE B 1 30 ? 1.173 13.727 -0.192 1 94.69 30 PHE B CA 1
ATOM 730 C C . PHE B 1 30 ? 2.496 14.445 -0.44 1 94.69 30 PHE B C 1
ATOM 732 O O . PHE B 1 30 ? 3.045 14.383 -1.542 1 94.69 30 PHE B O 1
ATOM 739 N N . ASP B 1 31 ? 2.971 15.188 0.496 1 95.88 31 ASP B N 1
ATOM 740 C CA . ASP B 1 31 ? 4.32 15.742 0.488 1 95.88 31 ASP B CA 1
ATOM 741 C C . ASP B 1 31 ? 5.277 14.867 1.298 1 95.88 31 ASP B C 1
ATOM 743 O O . ASP B 1 31 ? 5.176 14.797 2.525 1 95.88 31 ASP B O 1
ATOM 747 N N . ILE B 1 32 ? 6.195 14.266 0.621 1 96.69 32 ILE B N 1
ATOM 748 C CA . ILE B 1 32 ? 6.992 13.219 1.261 1 96.69 32 ILE B CA 1
ATOM 749 C C . ILE B 1 32 ? 8.422 13.719 1.456 1 96.69 32 ILE B C 1
ATOM 751 O O . ILE B 1 32 ? 9.047 14.234 0.522 1 96.69 32 ILE B O 1
ATOM 755 N N . ASP B 1 33 ? 8.93 13.609 2.639 1 96.81 33 ASP B N 1
ATOM 756 C CA . ASP B 1 33 ? 10.336 13.812 2.986 1 96.81 33 ASP B CA 1
ATOM 757 C C . ASP B 1 33 ? 11.031 12.484 3.256 1 96.81 33 ASP B C 1
ATOM 759 O O . ASP B 1 33 ? 10.984 11.961 4.375 1 96.81 33 ASP B O 1
ATOM 763 N N . LEU B 1 34 ? 11.664 11.945 2.23 1 95.75 34 LEU B N 1
ATOM 764 C CA . LEU B 1 34 ? 12.234 10.602 2.287 1 95.75 34 LEU B CA 1
ATOM 765 C C . LEU B 1 34 ? 13.289 10.508 3.385 1 95.75 34 LEU B C 1
ATOM 767 O O . LEU B 1 34 ? 13.227 9.609 4.227 1 95.75 34 LEU B O 1
ATOM 771 N N . PRO B 1 35 ? 14.258 11.5 3.506 1 95.75 35 PRO B N 1
ATOM 772 C CA . PRO B 1 35 ? 15.281 11.406 4.547 1 95.75 35 PRO B CA 1
ATOM 773 C C . PRO B 1 35 ? 14.695 11.391 5.957 1 95.75 35 PRO B C 1
ATOM 775 O O . PRO B 1 35 ? 15.234 10.742 6.852 1 95.75 35 PRO B O 1
ATOM 778 N N . LYS B 1 36 ? 13.578 12.023 6.133 1 96.12 36 LYS B N 1
ATOM 779 C CA . LYS B 1 36 ? 12.984 12.141 7.461 1 96.12 36 LYS B CA 1
ATOM 780 C C . LYS B 1 36 ? 11.883 11.109 7.664 1 96.12 36 LYS B C 1
ATOM 782 O O . LYS B 1 36 ? 11.289 11.031 8.742 1 96.12 36 LYS B O 1
ATOM 787 N N . LYS B 1 37 ? 11.562 10.383 6.645 1 96.5 37 LYS B N 1
ATOM 788 C CA . LYS B 1 37 ? 10.492 9.398 6.664 1 96.5 37 LYS B CA 1
ATOM 789 C C . LYS B 1 37 ? 9.164 10.031 7.086 1 96.5 37 LYS B C 1
ATOM 791 O O . LYS B 1 37 ? 8.453 9.484 7.93 1 96.5 37 LYS B O 1
ATOM 796 N N . LYS B 1 38 ? 8.961 11.219 6.5 1 96.5 38 LYS B N 1
ATOM 797 C CA . LYS B 1 38 ? 7.781 12 6.855 1 96.5 38 LYS B CA 1
ATOM 798 C C . LYS B 1 38 ? 6.879 12.211 5.645 1 96.5 38 LYS B C 1
ATOM 800 O O . LYS B 1 38 ? 7.363 12.469 4.539 1 96.5 38 LYS B O 1
ATOM 805 N N . VAL B 1 39 ? 5.531 12.141 5.938 1 96.44 39 VAL B N 1
ATOM 806 C CA . VAL B 1 39 ? 4.508 12.484 4.953 1 96.44 39 VAL B CA 1
ATOM 807 C C . VAL B 1 39 ? 3.607 13.586 5.504 1 96.44 39 VAL B C 1
ATOM 809 O O . VAL B 1 39 ? 3.037 13.445 6.59 1 96.44 39 VAL B O 1
ATOM 812 N N . CYS B 1 40 ? 3.537 14.672 4.789 1 95.88 40 CYS B N 1
ATOM 813 C CA . CYS B 1 40 ? 2.654 15.781 5.141 1 95.88 40 CYS B CA 1
ATOM 814 C C . CYS B 1 40 ? 1.431 15.805 4.23 1 95.88 40 CYS B C 1
ATOM 816 O O . CYS B 1 40 ? 1.552 15.664 3.014 1 95.88 40 CYS B O 1
ATOM 818 N N . ILE B 1 41 ? 0.277 16 4.895 1 94.25 41 ILE B N 1
ATOM 819 C CA . ILE B 1 41 ? -0.978 16.016 4.152 1 94.25 41 ILE B CA 1
ATOM 820 C C . ILE B 1 41 ? -1.786 17.25 4.531 1 94.25 41 ILE B C 1
ATOM 822 O O . ILE B 1 41 ? -2.008 17.516 5.715 1 94.25 41 ILE B O 1
ATOM 826 N N . ASN B 1 42 ? -2.094 18.031 3.516 1 92.75 42 ASN B N 1
ATOM 827 C CA . ASN B 1 42 ? -3.102 19.078 3.688 1 92.75 42 ASN B CA 1
ATOM 828 C C . ASN B 1 42 ? -4.496 18.578 3.311 1 92.75 42 ASN B C 1
ATOM 830 O O . ASN B 1 42 ? -4.762 18.281 2.143 1 92.75 42 ASN B O 1
ATOM 834 N N . SER B 1 43 ? -5.383 18.391 4.371 1 90.5 43 SER B N 1
ATOM 835 C CA . SER B 1 43 ? -6.668 17.734 4.129 1 90.5 43 SER B CA 1
ATOM 836 C C . SER B 1 43 ? -7.68 18.094 5.215 1 90.5 43 SER B C 1
ATOM 838 O O . SER B 1 43 ? -7.305 18.328 6.363 1 90.5 43 SER B O 1
ATOM 840 N N . GLU B 1 44 ? -8.922 18.141 4.797 1 89.81 44 GLU B N 1
ATOM 841 C CA . GLU B 1 44 ? -10.008 18.344 5.754 1 89.81 44 GLU B CA 1
ATOM 842 C C . GLU B 1 44 ? -10.492 17.016 6.324 1 89.81 44 GLU B C 1
ATOM 844 O O . GLU B 1 44 ? -11.336 17 7.227 1 89.81 44 GLU B O 1
ATOM 849 N N . HIS B 1 45 ? -9.945 15.961 5.789 1 91.12 45 HIS B N 1
ATOM 850 C CA . HIS B 1 45 ? -10.328 14.656 6.316 1 91.12 45 HIS B CA 1
ATOM 851 C C . HIS B 1 45 ? -9.844 14.477 7.75 1 91.12 45 HIS B C 1
ATOM 853 O O . HIS B 1 45 ? -8.859 15.102 8.164 1 91.12 45 HIS B O 1
ATOM 859 N N . SER B 1 46 ? -10.516 13.602 8.461 1 91.81 46 SER B N 1
ATOM 860 C CA . SER B 1 46 ? -10.07 13.289 9.812 1 91.81 46 SER B CA 1
ATOM 861 C C . SER B 1 46 ? -8.727 12.57 9.805 1 91.81 46 SER B C 1
ATOM 863 O O . SER B 1 46 ? -8.367 11.938 8.805 1 91.81 46 SER B O 1
ATOM 865 N N . VAL B 1 47 ? -8.062 12.547 10.859 1 93.44 47 VAL B N 1
ATOM 866 C CA . VAL B 1 47 ? -6.785 11.859 11.039 1 93.44 47 VAL B CA 1
ATOM 867 C C . VAL B 1 47 ? -6.973 10.359 10.844 1 93.44 47 VAL B C 1
ATOM 869 O O . VAL B 1 47 ? -6.121 9.688 10.25 1 93.44 47 VAL B O 1
ATOM 872 N N . ASP B 1 48 ? -8.141 9.867 11.328 1 93.81 48 ASP B N 1
ATOM 873 C CA . ASP B 1 48 ? -8.414 8.438 11.195 1 93.81 48 ASP B CA 1
ATOM 874 C C . ASP B 1 48 ? -8.461 8.016 9.727 1 93.81 48 ASP B C 1
ATOM 876 O O . ASP B 1 48 ? -7.902 6.98 9.352 1 93.81 48 ASP B O 1
ATOM 880 N N . ILE B 1 49 ? -9.078 8.828 8.93 1 92.81 49 ILE B N 1
ATOM 881 C CA . ILE B 1 49 ? -9.18 8.531 7.504 1 92.81 49 ILE B CA 1
ATOM 882 C C . ILE B 1 49 ? -7.793 8.578 6.863 1 92.81 49 ILE B C 1
ATOM 884 O O . ILE B 1 49 ? -7.453 7.727 6.043 1 92.81 49 ILE B O 1
ATOM 888 N N . LEU B 1 50 ? -6.977 9.516 7.254 1 94 50 LEU B N 1
ATOM 889 C CA . LEU B 1 50 ? -5.641 9.664 6.684 1 94 50 LEU B CA 1
ATOM 890 C C . LEU B 1 50 ? -4.738 8.508 7.105 1 94 50 LEU B C 1
ATOM 892 O O . LEU B 1 50 ? -3.967 7.992 6.293 1 94 50 LEU B O 1
ATOM 896 N N . LEU B 1 51 ? -4.883 8.078 8.383 1 94.81 51 LEU B N 1
ATOM 897 C CA . LEU B 1 51 ? -4.125 6.93 8.859 1 94.81 51 LEU B CA 1
ATOM 898 C C . LEU B 1 51 ? -4.508 5.664 8.102 1 94.81 51 LEU B C 1
ATOM 900 O O . LEU B 1 51 ? -3.637 4.914 7.656 1 94.81 51 LEU B O 1
ATOM 904 N N . GLU B 1 52 ? -5.77 5.504 7.926 1 92.5 52 GLU B N 1
ATOM 905 C CA . GLU B 1 52 ? -6.242 4.328 7.195 1 92.5 52 GLU B CA 1
ATOM 906 C C . GLU B 1 52 ? -5.711 4.32 5.766 1 92.5 52 GLU B C 1
ATOM 908 O O . GLU B 1 52 ? -5.309 3.27 5.254 1 92.5 52 GLU B O 1
ATOM 913 N N . THR B 1 53 ? -5.723 5.492 5.156 1 93.19 53 THR B N 1
ATOM 914 C CA . THR B 1 53 ? -5.234 5.629 3.789 1 93.19 53 THR B CA 1
ATOM 915 C C . THR B 1 53 ? -3.77 5.215 3.693 1 93.19 53 THR B C 1
ATOM 917 O O . THR B 1 53 ? -3.398 4.418 2.828 1 93.19 53 THR B O 1
ATOM 920 N N . LEU B 1 54 ? -2.994 5.656 4.613 1 94.88 54 LEU B N 1
ATOM 921 C CA . LEU B 1 54 ? -1.563 5.379 4.578 1 94.88 54 LEU B CA 1
ATOM 922 C C . LEU B 1 54 ? -1.279 3.928 4.957 1 94.88 54 LEU B C 1
ATOM 924 O O . LEU B 1 54 ? -0.346 3.316 4.43 1 94.88 54 LEU B O 1
ATOM 928 N N . GLU B 1 55 ? -2.107 3.402 5.812 1 93.94 55 GLU B N 1
ATOM 929 C CA . GLU B 1 55 ? -1.898 2.025 6.254 1 93.94 55 GLU B CA 1
ATOM 930 C C . GLU B 1 55 ? -2.172 1.036 5.121 1 93.94 55 GLU B C 1
ATOM 932 O O . GLU B 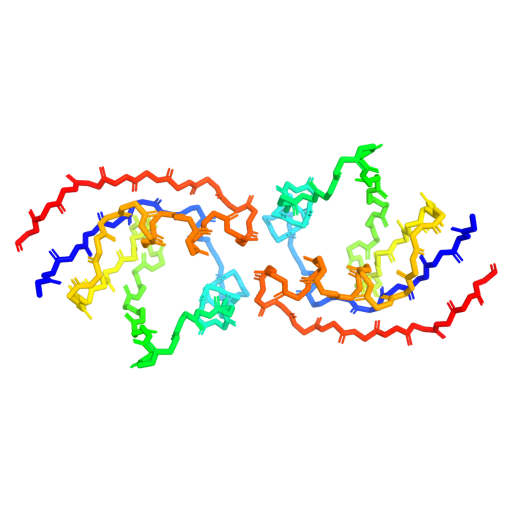1 55 ? -1.665 -0.087 5.141 1 93.94 55 GLU B O 1
ATOM 937 N N . LYS B 1 56 ? -2.951 1.468 4.156 1 92.38 56 LYS B N 1
ATOM 938 C CA . LYS B 1 56 ? -3.203 0.605 3.006 1 92.38 56 LYS B CA 1
ATOM 939 C C . LYS B 1 56 ? -1.898 0.219 2.314 1 92.38 56 LYS B C 1
ATOM 941 O O . LYS B 1 56 ? -1.787 -0.873 1.753 1 92.38 56 LYS B O 1
ATOM 946 N N . THR B 1 57 ? -0.892 1.027 2.428 1 93 57 THR B N 1
ATOM 947 C CA . THR B 1 57 ? 0.37 0.78 1.738 1 93 57 THR B CA 1
ATOM 948 C C . THR B 1 57 ? 1.088 -0.425 2.342 1 93 57 THR B C 1
ATOM 950 O O . THR B 1 57 ? 2.031 -0.953 1.748 1 93 57 THR B O 1
ATOM 953 N N . GLY B 1 58 ? 0.667 -0.823 3.543 1 93.62 58 GLY B N 1
ATOM 954 C CA . GLY B 1 58 ? 1.354 -1.905 4.227 1 93.62 58 GLY B CA 1
ATOM 955 C C . GLY B 1 58 ? 2.549 -1.438 5.035 1 93.62 58 GLY B C 1
ATOM 956 O O . GLY B 1 58 ? 3.191 -2.234 5.723 1 93.62 58 GLY B O 1
ATOM 957 N N . LYS B 1 59 ? 2.84 -0.174 5.004 1 94.38 59 LYS B N 1
ATOM 958 C CA . LYS B 1 59 ? 3.953 0.379 5.766 1 94.38 59 LYS B CA 1
ATOM 959 C C . LYS B 1 59 ? 3.506 0.8 7.164 1 94.38 59 LYS B C 1
ATOM 961 O O . LYS B 1 59 ? 2.328 1.096 7.383 1 94.38 59 LYS B O 1
ATOM 966 N N . ALA B 1 60 ? 4.504 0.779 8.062 1 94.44 60 ALA B N 1
ATOM 967 C CA . ALA B 1 60 ? 4.211 1.317 9.391 1 94.44 60 ALA B CA 1
ATOM 968 C C . ALA B 1 60 ? 3.934 2.816 9.32 1 94.44 60 ALA B C 1
ATOM 970 O O . ALA B 1 60 ? 4.66 3.559 8.656 1 94.44 60 ALA B O 1
ATOM 971 N N . VAL B 1 61 ? 2.85 3.172 10.016 1 96.56 61 VAL B N 1
ATOM 972 C CA . VAL B 1 61 ? 2.438 4.57 10.008 1 96.56 61 VAL B CA 1
ATOM 973 C C . VAL B 1 61 ? 2.145 5.039 11.43 1 96.56 61 VAL B C 1
ATOM 975 O O . VAL B 1 61 ? 1.557 4.301 12.219 1 96.56 61 VAL B O 1
ATOM 978 N N . SER B 1 62 ? 2.611 6.199 11.734 1 97 62 SER B N 1
ATOM 979 C CA . SER B 1 62 ? 2.221 6.855 12.984 1 97 62 SER B CA 1
ATOM 980 C C . SER B 1 62 ? 1.951 8.336 12.758 1 97 62 SER B C 1
ATOM 982 O O . SER B 1 62 ? 2.488 8.945 11.828 1 97 62 SER B O 1
ATOM 984 N N . TYR B 1 63 ? 1.032 8.898 13.594 1 97.31 63 TYR B N 1
ATOM 985 C CA . TYR B 1 63 ? 0.615 10.297 13.477 1 97.31 63 TYR B CA 1
ATOM 986 C C . TYR B 1 63 ? 1.401 11.18 14.43 1 97.31 63 TYR B C 1
ATOM 988 O O . TYR B 1 63 ? 1.475 10.898 15.633 1 97.31 63 TYR B O 1
ATOM 996 N N . PHE B 1 64 ? 2.09 12.188 13.898 1 94.69 64 PHE B N 1
ATOM 997 C CA . PHE B 1 64 ? 2.85 13.117 14.727 1 94.69 64 PHE B CA 1
ATOM 998 C C . PHE B 1 64 ? 1.921 14.109 15.422 1 94.69 64 PHE B C 1
ATOM 1000 O O . PHE B 1 64 ? 2.242 14.617 16.5 1 94.69 64 PHE B O 1
ATOM 1007 N N . GLY B 1 65 ? 0.673 14.328 14.953 1 80.25 65 GLY B N 1
ATOM 1008 C CA . GLY B 1 65 ? -0.215 15.359 15.461 1 80.25 65 GLY B CA 1
ATOM 1009 C C . GLY B 1 65 ? -0.417 16.5 14.5 1 80.25 65 GLY B C 1
ATOM 1010 O O . GLY B 1 65 ? 0.193 16.531 13.43 1 80.25 65 GLY B O 1
ATOM 1011 N N . PRO B 1 66 ? -1.524 17.312 14.781 1 73 66 PRO B N 1
ATOM 1012 C CA . PRO B 1 66 ? -1.775 18.484 13.945 1 73 66 PRO B CA 1
ATOM 1013 C C . PRO B 1 66 ? -0.645 19.516 14.016 1 73 66 PRO B C 1
ATOM 1015 O O . PRO B 1 66 ? 0.032 19.625 15.047 1 73 66 PRO B O 1
ATOM 1018 N N . LYS B 1 67 ? -0.199 19.891 12.891 1 67 67 LYS B N 1
ATOM 1019 C CA . LYS B 1 67 ? 0.695 21.047 12.945 1 67 67 LYS B CA 1
ATOM 1020 C C . LYS B 1 67 ? -0.054 22.328 12.625 1 67 67 LYS B C 1
ATOM 1022 O O . LYS B 1 67 ? -1.037 22.312 11.883 1 67 67 LYS B O 1
#

Foldseek 3Di:
DKWKKQWQAQDPVLVVLLQPQDADPPDWGWDADNVRSMTMTDDPDDPVRVQVSNCVSVIDMDTPDGD/DKWKKQWQAQDPVLVVLLQPQDADPPHWGWDADNVRSMTMTDDPDDPVRVQVSNCVSVIDMDTPDDD

Nearest PDB structures (foldseek):
  1fe0-assembly1_A  TM=9.129E-01  e=3.055E-08  Homo sapiens
  2k1r-assembly1_B  TM=8.786E-01  e=9.785E-08  unclassified
  1tl5-assembly1_A  TM=8.399E-01  e=2.938E-07  Homo sapiens
  2rsq-assembly1_A  TM=8.880E-01  e=2.016E-04  Homo sapiens
  5vdf-assembly3_F  TM=8.133E-01  e=9.280E-05  Saccharomyces cerevisiae S288C

Radius of gyration: 15.01 Å; Cα contacts (8 Å, |Δi|>4): 274; chains: 2; bounding box: 28×43×30 Å

Organism: NCBI:txid286419

InterPro domains:
  IPR006121 Heavy metal-associated domain, HMA [PS50846] (1-62)
  IPR006121 Heavy metal-associated domain, HMA [cd00371] (4-62)
  IPR036163 Heavy metal-associated domain superfamily [SSF55008] (6-63)
  IPR051881 Copper transport ATOX1-like [PTHR46365] (2-67)